Protein AF-A0A3B8LZN5-F1 (afdb_monomer_lite)

Structure (mmCIF, N/CA/C/O backbone):
data_AF-A0A3B8LZN5-F1
#
_entry.id   AF-A0A3B8LZN5-F1
#
loop_
_atom_site.group_PDB
_atom_site.id
_atom_site.type_symbol
_atom_site.label_atom_id
_atom_site.label_alt_id
_atom_site.label_comp_id
_atom_site.label_asym_id
_atom_site.label_entity_id
_atom_site.label_seq_id
_atom_site.pdbx_PDB_ins_code
_atom_site.Cartn_x
_atom_site.Cartn_y
_atom_site.Cartn_z
_atom_site.occupancy
_atom_site.B_iso_or_equiv
_atom_site.auth_seq_id
_atom_site.auth_comp_id
_atom_site.auth_asym_id
_atom_site.auth_atom_id
_atom_site.pdbx_PDB_model_num
ATOM 1 N N . HIS A 1 1 ? 1.480 5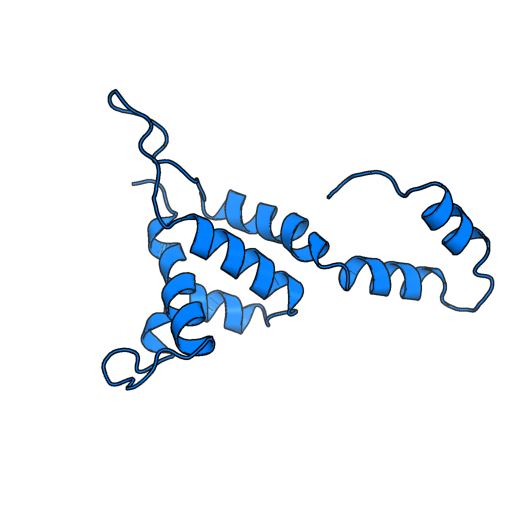.750 12.259 1.00 61.62 1 HIS A N 1
ATOM 2 C CA . HIS A 1 1 ? 0.579 4.651 12.685 1.00 61.62 1 HIS A CA 1
ATOM 3 C C . HIS A 1 1 ? 1.083 3.951 13.925 1.00 61.62 1 HIS A C 1
ATOM 5 O O . HIS A 1 1 ? 2.290 3.840 14.078 1.00 61.62 1 HIS A O 1
ATOM 11 N N . GLY A 1 2 ? 0.179 3.468 14.781 1.00 71.75 2 GLY A N 1
ATOM 12 C CA . GLY A 1 2 ? 0.532 2.938 16.107 1.00 71.75 2 GLY A CA 1
ATOM 13 C C . GLY A 1 2 ? 0.527 3.998 17.212 1.00 71.75 2 GLY A C 1
ATOM 14 O O . GLY A 1 2 ? 1.109 3.780 18.265 1.00 71.75 2 GLY A O 1
ATOM 15 N N . LEU A 1 3 ? -0.109 5.145 16.955 1.00 80.38 3 LEU A N 1
ATOM 16 C CA . LEU A 1 3 ? -0.409 6.129 17.989 1.00 80.38 3 LEU A CA 1
ATOM 17 C C . LEU A 1 3 ? -1.706 5.724 18.702 1.00 80.38 3 LEU A C 1
ATOM 19 O O . LEU A 1 3 ? -2.600 5.188 18.038 1.00 80.38 3 LEU A O 1
ATOM 23 N N . PRO A 1 4 ? -1.828 5.988 20.013 1.00 87.75 4 PRO A N 1
ATOM 24 C CA . PRO A 1 4 ? -3.085 5.796 20.724 1.00 87.75 4 PRO A CA 1
ATOM 25 C C . PRO A 1 4 ? -4.195 6.683 20.126 1.00 87.75 4 PRO A C 1
ATOM 27 O O . PRO A 1 4 ? -3.892 7.719 19.521 1.00 87.75 4 PRO A O 1
ATOM 30 N N . PRO A 1 5 ? -5.476 6.297 20.279 1.00 90.88 5 PRO A N 1
ATOM 31 C CA . PRO A 1 5 ? -6.593 7.129 19.845 1.00 90.88 5 PRO A CA 1
ATOM 32 C C . PRO A 1 5 ? -6.572 8.475 20.574 1.00 90.88 5 PRO A C 1
ATOM 34 O O . PRO A 1 5 ? -6.161 8.566 21.732 1.00 90.88 5 PRO A O 1
ATOM 37 N N . THR A 1 6 ? -7.042 9.531 19.910 1.00 93.25 6 THR A N 1
ATOM 38 C CA . THR A 1 6 ? -7.242 10.814 20.594 1.00 93.25 6 THR A CA 1
ATOM 39 C C . THR A 1 6 ? -8.408 10.708 21.585 1.00 93.25 6 THR A C 1
ATOM 41 O O . THR A 1 6 ? -9.307 9.886 21.380 1.00 93.25 6 THR A O 1
ATOM 44 N N . PRO A 1 7 ? -8.473 11.566 22.622 1.00 96.00 7 PRO A N 1
ATOM 45 C CA . PRO A 1 7 ? -9.613 11.582 23.541 1.00 96.00 7 PRO A CA 1
ATOM 46 C C . PRO A 1 7 ? -10.963 11.726 22.822 1.00 96.00 7 PRO A C 1
ATOM 48 O O . PRO A 1 7 ? -11.927 11.058 23.176 1.00 96.00 7 PRO A O 1
ATOM 51 N N . SER A 1 8 ? -11.015 12.528 21.753 1.00 94.81 8 SER A N 1
ATOM 52 C CA . SER A 1 8 ? -12.224 12.693 20.937 1.00 94.81 8 SER A CA 1
ATOM 53 C C . SER A 1 8 ? -12.616 11.415 20.187 1.00 94.81 8 SER A C 1
ATOM 55 O O . SER A 1 8 ? -13.796 11.079 20.144 1.00 94.81 8 SER A O 1
ATOM 57 N N . GLN A 1 9 ? -11.651 10.677 19.629 1.00 93.00 9 GLN A N 1
ATOM 58 C CA . GLN A 1 9 ? -11.920 9.398 18.960 1.00 93.00 9 GLN A CA 1
ATOM 59 C C . GLN A 1 9 ? -12.388 8.326 19.947 1.00 93.00 9 GLN A C 1
ATOM 61 O O . GLN A 1 9 ? -13.272 7.538 19.616 1.00 93.00 9 GLN A O 1
ATOM 66 N N . LEU A 1 10 ? -11.811 8.310 21.153 1.00 94.44 10 LEU A N 1
ATOM 67 C CA . LEU A 1 10 ? -12.236 7.415 22.224 1.00 94.44 10 LEU A CA 1
ATOM 68 C C . LEU A 1 10 ? -13.678 7.719 22.637 1.00 94.44 10 LEU A C 1
ATOM 70 O O . LEU A 1 10 ? -14.506 6.815 22.635 1.00 94.44 10 LEU A O 1
ATOM 74 N N . GLN A 1 11 ? -13.989 8.988 22.908 1.00 95.75 11 GLN A N 1
ATOM 75 C CA . GLN A 1 11 ? -15.334 9.415 23.289 1.00 95.75 11 GLN A CA 1
ATOM 76 C C . GLN A 1 11 ? -16.362 9.087 22.196 1.00 95.75 11 GLN A C 1
ATOM 78 O O . GLN A 1 11 ? -17.395 8.498 22.480 1.00 95.75 11 GLN A O 1
ATOM 83 N N . GLN A 1 12 ? -16.032 9.349 20.926 1.00 94.12 12 GLN A N 1
ATOM 84 C CA . GLN A 1 12 ? -16.896 9.007 19.792 1.00 94.12 12 GLN A CA 1
ATOM 85 C C . GLN A 1 12 ? -17.224 7.509 19.711 1.00 94.12 12 GLN A C 1
ATOM 87 O O . GLN A 1 12 ? -18.285 7.147 19.209 1.00 94.12 12 GLN A O 1
ATOM 92 N N . PHE A 1 13 ? -16.306 6.634 20.126 1.00 94.62 13 PHE A N 1
ATOM 93 C CA . PHE A 1 13 ? -16.569 5.199 20.178 1.00 94.62 13 PHE A CA 1
ATOM 94 C C . PHE A 1 13 ? -17.378 4.805 21.418 1.00 94.62 13 PHE A C 1
ATOM 96 O O . PHE A 1 13 ? -18.297 4.004 21.291 1.00 94.62 13 PHE A O 1
ATOM 103 N N . LEU A 1 14 ? -17.055 5.370 22.587 1.00 95.50 14 LEU A N 1
ATOM 104 C CA . LEU A 1 14 ? -17.763 5.093 23.842 1.00 95.50 14 LEU A CA 1
ATOM 105 C C . LEU A 1 14 ? -19.229 5.542 23.806 1.00 95.50 14 LEU A C 1
ATOM 107 O O . LEU A 1 14 ? -20.062 4.876 24.406 1.00 95.50 14 LEU A O 1
ATOM 111 N N . ASP A 1 15 ? -19.533 6.614 23.073 1.00 96.38 15 ASP A N 1
ATOM 112 C CA . ASP A 1 15 ? -20.892 7.149 22.922 1.00 96.38 15 ASP A CA 1
ATOM 113 C C . ASP A 1 15 ? -21.681 6.504 21.761 1.00 96.38 15 ASP A C 1
ATOM 115 O O . ASP A 1 15 ? -22.814 6.899 21.477 1.00 96.38 15 ASP A O 1
ATOM 119 N N . ASP A 1 16 ? -21.100 5.547 21.024 1.00 95.38 16 ASP A N 1
ATOM 120 C CA . ASP A 1 16 ? -21.780 4.893 19.900 1.00 95.38 16 ASP A CA 1
ATOM 121 C C . ASP A 1 16 ? -22.598 3.672 20.355 1.00 95.38 16 ASP A C 1
ATOM 123 O O . ASP A 1 16 ? -22.164 2.529 20.219 1.00 95.38 16 ASP A O 1
ATOM 127 N N . ASP A 1 17 ? -23.827 3.910 20.819 1.00 94.81 17 ASP A N 1
ATOM 128 C CA . ASP A 1 17 ? -24.760 2.862 21.276 1.00 94.81 17 ASP A CA 1
ATOM 129 C C . ASP A 1 17 ? -25.425 2.057 20.143 1.00 94.81 17 ASP A C 1
ATOM 131 O O . ASP A 1 17 ? -26.212 1.134 20.378 1.00 94.81 17 ASP A O 1
ATOM 135 N N . ARG A 1 18 ? -25.164 2.395 18.875 1.00 96.31 18 ARG A N 1
ATOM 136 C CA . ARG A 1 18 ? -25.832 1.721 17.753 1.00 96.31 18 ARG A CA 1
ATOM 137 C C . ARG A 1 18 ? -25.256 0.306 17.576 1.00 96.31 18 ARG A C 1
ATOM 139 O O . ARG A 1 18 ? -24.029 0.148 17.605 1.00 96.31 18 ARG A O 1
ATOM 146 N N . PRO A 1 19 ? -26.080 -0.705 17.233 1.00 96.12 19 PRO A N 1
ATOM 147 C CA . PRO A 1 19 ? -25.604 -2.063 16.960 1.00 96.12 19 PRO A CA 1
ATOM 148 C C . PRO A 1 19 ? -24.435 -2.076 15.969 1.00 96.12 19 PRO A C 1
ATOM 150 O O . PRO A 1 19 ? -24.486 -1.389 14.950 1.00 96.12 19 PRO A O 1
ATOM 153 N N . GLY A 1 20 ? -23.365 -2.822 16.258 1.00 95.44 20 GLY A N 1
ATOM 154 C CA . GLY A 1 20 ? -22.186 -2.900 15.383 1.00 95.44 20 GLY A CA 1
ATOM 155 C C . GLY A 1 20 ? -21.203 -1.723 15.482 1.00 95.44 20 GLY A C 1
ATOM 156 O O . GLY A 1 20 ? -20.454 -1.483 14.537 1.00 95.44 20 GLY A O 1
ATOM 157 N N . ALA A 1 21 ? -21.170 -0.992 16.602 1.00 95.44 21 ALA A N 1
ATOM 158 C CA . ALA A 1 21 ? -20.200 0.087 16.847 1.00 95.44 21 ALA A CA 1
ATOM 159 C C . ALA A 1 21 ? -18.743 -0.335 16.625 1.00 95.44 21 ALA A C 1
ATOM 161 O O . ALA A 1 21 ? -17.973 0.393 15.997 1.00 95.44 21 ALA A O 1
ATOM 162 N N . PHE A 1 22 ? -18.382 -1.544 17.062 1.00 95.19 22 PHE A N 1
ATOM 163 C CA . PHE A 1 22 ? -17.048 -2.096 16.838 1.00 95.19 22 PHE A CA 1
ATOM 164 C C . PHE A 1 22 ? -16.739 -2.306 15.351 1.00 95.19 22 PHE A C 1
ATOM 166 O O . PHE A 1 22 ? -15.684 -1.882 14.891 1.00 95.19 22 PHE A O 1
ATOM 173 N N . ALA A 1 23 ? -17.668 -2.884 14.582 1.00 96.69 23 ALA A N 1
ATOM 174 C CA . ALA A 1 23 ? -17.478 -3.097 13.147 1.00 96.69 23 ALA A CA 1
ATOM 175 C C . ALA A 1 23 ? -17.269 -1.764 12.411 1.00 96.69 23 ALA A C 1
ATOM 177 O O . ALA A 1 23 ? -16.276 -1.600 11.714 1.00 96.69 23 ALA A O 1
ATOM 178 N N . ARG A 1 24 ? -18.102 -0.751 12.689 1.00 95.38 24 ARG A N 1
ATOM 179 C CA . ARG A 1 24 ? -17.916 0.593 12.115 1.00 95.38 24 ARG A CA 1
ATOM 180 C C . ARG A 1 24 ? -16.600 1.248 12.527 1.00 95.38 24 ARG A C 1
ATOM 182 O O . ARG A 1 24 ? -16.029 2.015 11.755 1.00 95.38 24 ARG A O 1
ATOM 189 N N . LEU A 1 25 ? -16.126 1.013 13.753 1.00 94.44 25 LEU A N 1
ATOM 190 C CA . LEU A 1 25 ? -14.806 1.482 14.168 1.00 94.44 25 LEU A CA 1
ATOM 191 C C . LEU A 1 25 ? -13.717 0.824 13.317 1.00 94.44 25 LEU A C 1
ATOM 193 O O . LEU A 1 25 ? -12.854 1.540 12.815 1.00 94.44 25 LEU A O 1
ATOM 197 N N . VAL A 1 26 ? -13.777 -0.497 13.135 1.00 93.94 26 VAL A N 1
ATOM 198 C CA . VAL A 1 26 ? -12.850 -1.238 12.273 1.00 93.94 26 VAL A CA 1
ATOM 199 C C . VAL A 1 26 ? -12.895 -0.691 10.847 1.00 93.94 26 VAL A C 1
ATOM 201 O O . VAL A 1 26 ? -11.845 -0.319 10.334 1.00 93.94 26 VAL A O 1
ATOM 204 N N . ASP A 1 27 ? -14.078 -0.515 10.260 1.00 94.69 27 ASP A N 1
ATOM 205 C CA . ASP A 1 27 ? -14.236 0.027 8.904 1.00 94.69 27 ASP A CA 1
ATOM 206 C C . ASP A 1 27 ? -13.586 1.409 8.761 1.00 94.69 27 ASP A C 1
ATOM 208 O O . ASP A 1 27 ? -12.845 1.662 7.814 1.00 94.69 27 ASP A O 1
ATOM 212 N N . ARG A 1 28 ? -13.784 2.305 9.739 1.00 92.94 28 ARG A N 1
ATOM 213 C CA . ARG A 1 28 ? -13.133 3.630 9.746 1.00 92.94 28 ARG A CA 1
ATOM 214 C C . ARG A 1 28 ? -11.612 3.542 9.852 1.00 92.94 28 ARG A C 1
ATOM 216 O O . ARG A 1 28 ? -10.916 4.376 9.277 1.00 92.94 28 ARG A O 1
ATOM 223 N N . LEU A 1 29 ? -11.094 2.586 10.623 1.00 92.19 29 LEU A N 1
ATOM 224 C CA . LEU A 1 29 ? -9.654 2.392 10.786 1.00 92.19 29 LEU A CA 1
ATOM 225 C C . LEU A 1 29 ? -9.025 1.794 9.524 1.00 92.19 29 LEU A C 1
ATOM 227 O O . LEU A 1 29 ? -7.945 2.240 9.140 1.00 92.19 29 LEU A O 1
ATOM 231 N N . LEU A 1 30 ? -9.700 0.841 8.877 1.00 92.44 30 LEU A N 1
ATOM 232 C CA . LEU A 1 30 ? -9.270 0.238 7.614 1.00 92.44 30 LEU A CA 1
ATOM 233 C C . LEU A 1 30 ? -9.341 1.239 6.453 1.00 92.44 30 LEU A C 1
ATOM 235 O O . LEU A 1 30 ? -8.417 1.304 5.655 1.00 92.44 30 LEU A O 1
ATOM 239 N N . ALA A 1 31 ? -10.369 2.092 6.413 1.00 93.31 31 ALA A N 1
ATOM 240 C CA . ALA A 1 31 ? -10.509 3.149 5.407 1.00 93.31 31 ALA A CA 1
ATOM 241 C C . ALA A 1 31 ? -9.540 4.333 5.603 1.00 93.31 31 ALA A C 1
ATOM 243 O O . ALA A 1 31 ? -9.490 5.253 4.784 1.00 93.31 31 ALA A O 1
ATOM 244 N N . SER A 1 32 ? -8.792 4.369 6.709 1.00 93.62 32 SER A N 1
ATOM 245 C CA . SER A 1 32 ? -7.824 5.432 6.959 1.00 93.62 32 SER A CA 1
ATOM 246 C C . SER A 1 32 ? -6.649 5.304 5.983 1.00 93.62 32 SER A C 1
ATOM 248 O O . SER A 1 32 ? -6.038 4.242 5.945 1.00 93.62 32 SER A O 1
ATOM 250 N N . PRO A 1 33 ? -6.207 6.375 5.290 1.00 92.50 33 PRO A N 1
ATOM 251 C CA . PRO A 1 33 ? -5.091 6.299 4.330 1.00 92.50 33 PRO A CA 1
ATOM 252 C C . PRO A 1 33 ? -3.777 5.865 4.976 1.00 92.50 33 PRO A C 1
ATOM 254 O O . PRO A 1 33 ? -2.806 5.494 4.321 1.00 92.50 33 PRO A O 1
ATOM 257 N N . ARG A 1 34 ? -3.720 5.959 6.295 1.00 92.75 34 ARG A N 1
ATOM 258 C CA . ARG A 1 34 ? -2.525 5.650 7.031 1.00 92.75 34 ARG A CA 1
ATOM 259 C C . ARG A 1 34 ? -2.514 4.151 7.482 1.00 92.75 34 ARG A C 1
ATOM 261 O O . ARG A 1 34 ? -1.481 3.617 7.885 1.00 92.75 34 ARG A O 1
ATOM 268 N N . TYR A 1 35 ? -3.592 3.389 7.208 1.00 93.50 35 TYR A N 1
ATOM 269 C CA . TYR A 1 35 ? -3.584 1.911 7.143 1.00 93.50 35 TYR A CA 1
ATOM 270 C C . TYR A 1 35 ? -2.487 1.395 6.198 1.00 93.50 35 TYR A C 1
ATOM 272 O O . TYR A 1 35 ? -1.641 0.609 6.630 1.00 93.50 35 TYR A O 1
ATOM 280 N N . GLY A 1 36 ? -2.436 1.900 4.961 1.00 95.38 36 GLY A N 1
ATOM 281 C CA . GLY A 1 36 ? -1.429 1.518 3.970 1.00 95.38 36 GLY A CA 1
ATOM 282 C C . GLY A 1 36 ? -0.006 1.889 4.382 1.00 95.38 36 GLY A C 1
ATOM 283 O O . GLY A 1 36 ? 0.916 1.125 4.126 1.00 95.38 36 GLY A O 1
ATOM 284 N N . GLU A 1 37 ? 0.191 2.991 5.114 1.00 94.50 37 GLU A N 1
ATOM 285 C CA . GLU A 1 37 ? 1.501 3.317 5.706 1.00 94.50 37 GLU A CA 1
ATOM 286 C C . GLU A 1 37 ? 1.943 2.254 6.724 1.00 94.50 37 GLU A C 1
ATOM 288 O O . GLU A 1 37 ? 3.120 1.900 6.798 1.00 94.50 37 GLU A O 1
ATOM 293 N N . ARG A 1 38 ? 1.007 1.740 7.537 1.00 93.44 38 ARG A N 1
ATOM 294 C CA . ARG A 1 38 ? 1.308 0.729 8.558 1.00 93.44 38 ARG A CA 1
ATOM 295 C C . ARG A 1 38 ? 1.579 -0.633 7.945 1.00 93.44 38 ARG A C 1
ATOM 297 O O . ARG A 1 38 ? 2.581 -1.249 8.291 1.00 93.44 38 ARG A O 1
ATOM 304 N N . TRP A 1 39 ? 0.672 -1.112 7.102 1.00 94.19 39 TRP A N 1
ATOM 305 C CA . TRP A 1 39 ? 0.768 -2.448 6.522 1.00 94.19 3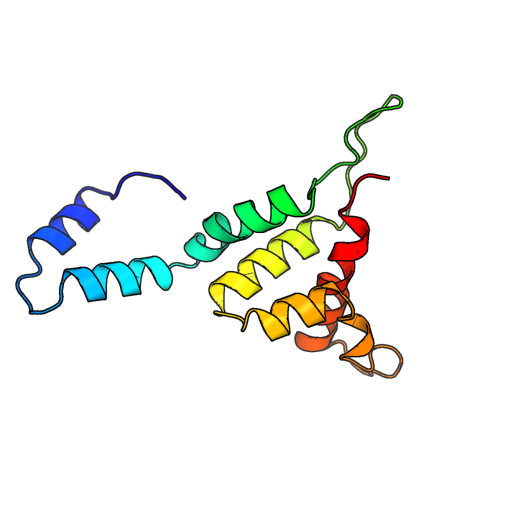9 TRP A CA 1
ATOM 306 C C . TRP A 1 39 ? 1.800 -2.519 5.405 1.00 94.19 39 TRP A C 1
ATOM 308 O O . TRP A 1 39 ? 2.574 -3.473 5.359 1.00 94.19 39 TRP A O 1
ATOM 318 N N . GLY A 1 40 ? 1.915 -1.461 4.601 1.00 95.81 40 GLY A N 1
ATOM 319 C CA . GLY A 1 40 ? 2.958 -1.333 3.592 1.00 95.81 40 GLY A CA 1
ATOM 320 C C . GLY A 1 40 ? 4.360 -1.415 4.189 1.00 95.81 40 GLY A C 1
ATOM 321 O O . GLY A 1 40 ? 5.224 -2.042 3.589 1.00 95.81 40 GLY A O 1
ATOM 322 N N . ARG A 1 41 ? 4.590 -0.897 5.407 1.00 94.88 41 ARG A N 1
ATOM 323 C CA . ARG A 1 41 ? 5.878 -1.064 6.101 1.00 94.88 41 ARG A CA 1
ATOM 324 C C . ARG A 1 41 ? 6.266 -2.533 6.277 1.00 94.88 41 ARG A C 1
ATOM 326 O O . ARG A 1 41 ? 7.415 -2.865 6.038 1.00 94.88 41 ARG A O 1
ATOM 333 N N . HIS A 1 42 ? 5.335 -3.405 6.663 1.00 95.62 42 HIS A N 1
ATOM 334 C CA . HIS A 1 42 ? 5.643 -4.827 6.847 1.00 95.62 42 HIS A CA 1
ATOM 335 C C . HIS A 1 42 ? 6.087 -5.488 5.539 1.00 95.62 42 HIS A C 1
ATOM 337 O O . HIS A 1 42 ? 7.022 -6.284 5.541 1.00 95.62 42 HIS A O 1
ATOM 343 N N . TRP A 1 43 ? 5.455 -5.121 4.422 1.00 96.50 43 TRP A N 1
ATOM 344 C CA . TRP A 1 43 ? 5.889 -5.561 3.098 1.00 96.50 43 TRP A CA 1
ATOM 345 C C . TRP A 1 43 ? 7.267 -5.000 2.736 1.00 96.50 43 TRP A C 1
ATOM 347 O O . TRP A 1 43 ? 8.152 -5.745 2.335 1.00 96.50 43 TRP A O 1
ATOM 357 N N . LEU A 1 44 ? 7.464 -3.692 2.909 1.00 96.06 44 LEU A N 1
ATOM 358 C CA . LEU A 1 44 ? 8.719 -3.007 2.595 1.00 96.06 44 LEU A CA 1
ATOM 359 C C . LEU A 1 44 ? 9.899 -3.569 3.402 1.00 96.06 44 LEU A C 1
ATOM 361 O O . LEU A 1 44 ? 10.966 -3.785 2.833 1.00 96.06 44 LEU A O 1
ATOM 365 N N . ASP A 1 45 ? 9.682 -3.883 4.680 1.00 94.06 45 ASP A N 1
ATOM 366 C CA . ASP A 1 45 ? 10.664 -4.550 5.536 1.00 94.06 45 ASP A CA 1
ATOM 367 C C . ASP A 1 45 ? 10.992 -5.960 4.997 1.00 94.06 45 ASP A C 1
ATOM 369 O O . ASP A 1 45 ? 12.159 -6.344 4.936 1.00 94.06 45 ASP A O 1
ATOM 373 N N . ALA A 1 46 ? 9.984 -6.724 4.554 1.00 93.88 46 ALA A N 1
ATOM 374 C CA . ALA A 1 46 ? 10.170 -8.082 4.035 1.00 93.88 46 ALA A CA 1
ATOM 375 C C . ALA A 1 46 ? 10.949 -8.130 2.710 1.00 93.88 46 ALA A C 1
ATOM 377 O O . ALA A 1 46 ? 11.718 -9.062 2.486 1.00 93.88 46 ALA A O 1
ATOM 378 N N . VAL A 1 47 ? 10.765 -7.133 1.841 1.00 93.50 47 VAL A N 1
ATOM 379 C CA . VAL A 1 47 ? 11.437 -7.067 0.530 1.00 93.50 47 VAL A CA 1
ATOM 380 C C . VAL A 1 47 ? 12.786 -6.344 0.572 1.00 93.50 47 VAL A C 1
ATOM 382 O O . VAL A 1 47 ? 13.420 -6.192 -0.467 1.00 93.50 47 VAL A O 1
ATOM 385 N N . GLY A 1 48 ? 13.228 -5.891 1.751 1.00 91.94 48 GLY A N 1
ATOM 386 C CA . GLY A 1 48 ? 14.520 -5.222 1.921 1.00 91.94 48 GLY A CA 1
ATOM 387 C C . GLY A 1 48 ? 14.552 -3.774 1.427 1.00 91.94 48 GLY A C 1
ATOM 388 O O . GLY A 1 48 ? 15.614 -3.273 1.063 1.00 91.94 48 GLY A O 1
ATOM 389 N N . TYR A 1 49 ? 13.407 -3.086 1.408 1.00 93.06 49 TYR A N 1
ATOM 390 C CA . TYR A 1 49 ? 13.341 -1.691 0.984 1.00 93.06 49 TYR A CA 1
ATOM 391 C C . TYR A 1 49 ? 14.268 -0.791 1.812 1.00 93.06 49 TYR A C 1
ATOM 393 O O . TYR A 1 49 ? 14.216 -0.779 3.043 1.00 93.06 49 TYR A O 1
ATOM 401 N N . ALA A 1 50 ? 15.028 0.057 1.123 1.00 91.19 50 ALA A N 1
ATOM 402 C CA . ALA A 1 50 ? 15.776 1.151 1.724 1.00 91.19 50 ALA A CA 1
ATOM 403 C C . ALA A 1 50 ? 15.768 2.374 0.798 1.00 91.19 50 ALA A C 1
ATOM 405 O O . ALA A 1 50 ? 15.780 2.242 -0.427 1.00 91.19 50 ALA A O 1
ATOM 406 N N . ASP A 1 51 ? 15.789 3.574 1.383 1.00 89.50 51 ASP A N 1
ATOM 407 C CA . ASP A 1 51 ? 15.970 4.825 0.631 1.00 89.50 51 ASP A CA 1
ATOM 408 C C . ASP A 1 51 ? 17.437 5.038 0.200 1.00 89.50 51 ASP A C 1
ATOM 410 O O . ASP A 1 51 ? 17.715 5.882 -0.652 1.00 89.50 51 ASP A O 1
ATOM 414 N N . SER A 1 52 ? 18.378 4.255 0.737 1.00 86.12 52 SER A N 1
ATOM 415 C CA . SER A 1 52 ? 19.811 4.319 0.435 1.00 86.12 52 SER A CA 1
ATOM 416 C C . SER A 1 52 ? 20.410 2.939 0.131 1.00 86.12 52 SER A C 1
ATOM 418 O O . SER A 1 52 ? 19.738 1.909 0.213 1.00 86.12 52 SER A O 1
ATOM 420 N N . PHE A 1 53 ? 21.668 2.903 -0.310 1.00 80.44 53 PHE A N 1
ATOM 421 C CA . PHE A 1 53 ? 22.388 1.655 -0.595 1.00 80.44 53 PHE A CA 1
ATOM 422 C C . PHE A 1 53 ? 22.964 0.976 0.659 1.00 80.44 53 PHE A C 1
ATOM 424 O O . PHE A 1 53 ? 23.491 -0.129 0.550 1.00 80.44 53 PHE A O 1
ATOM 431 N N . GLY A 1 54 ? 22.846 1.584 1.845 1.00 71.69 54 GLY A N 1
ATOM 432 C CA . GLY A 1 54 ? 23.296 0.977 3.098 1.00 71.69 54 GLY A CA 1
ATOM 433 C C . GLY A 1 54 ? 24.819 0.935 3.207 1.00 71.69 54 GLY A C 1
ATOM 434 O O . GLY A 1 54 ? 25.380 -0.113 3.521 1.00 71.69 54 GLY A O 1
ATOM 435 N N . GLY A 1 55 ? 25.462 2.071 2.902 1.00 61.56 55 GLY A N 1
ATOM 436 C CA . GLY A 1 55 ? 26.910 2.324 2.831 1.00 61.56 55 GLY A CA 1
ATOM 437 C C . GLY A 1 55 ? 27.847 1.217 3.338 1.00 61.56 55 GLY A C 1
ATOM 438 O O . GLY A 1 55 ? 28.239 1.217 4.501 1.00 61.56 55 GLY A O 1
ATOM 439 N N . LYS A 1 56 ? 28.279 0.318 2.442 1.00 57.06 56 LYS A N 1
ATOM 440 C CA . LYS A 1 56 ? 29.347 -0.665 2.718 1.00 57.06 56 LYS A CA 1
ATOM 441 C C . LYS A 1 56 ? 30.746 -0.207 2.271 1.00 57.06 56 LYS A C 1
ATOM 443 O O . LYS A 1 56 ? 31.726 -0.820 2.677 1.00 57.06 56 LYS A O 1
ATOM 448 N N . LEU A 1 57 ? 30.856 0.843 1.446 1.00 55.28 57 LEU A N 1
ATOM 449 C CA . LEU A 1 57 ? 32.102 1.232 0.756 1.00 55.28 57 LEU A CA 1
ATOM 450 C C . LEU A 1 57 ? 32.292 2.765 0.663 1.00 55.28 57 LEU A C 1
ATOM 452 O O . LEU A 1 57 ? 32.528 3.301 -0.405 1.00 55.28 57 LEU A O 1
ATOM 456 N N . GLU A 1 58 ? 32.224 3.467 1.797 1.00 58.69 58 GLU A N 1
ATOM 457 C CA . GLU A 1 58 ? 32.650 4.879 1.987 1.00 58.69 58 GLU A CA 1
ATOM 458 C C . GLU A 1 58 ? 31.610 6.009 1.805 1.00 58.69 58 GLU A C 1
ATOM 460 O O . GLU A 1 58 ? 31.823 7.090 2.352 1.00 58.69 58 GLU A O 1
ATOM 465 N N . ALA A 1 59 ? 30.435 5.784 1.200 1.00 64.94 59 ALA A N 1
ATOM 466 C CA . ALA A 1 59 ? 29.318 6.742 1.278 1.00 64.94 59 ALA A CA 1
ATOM 467 C C . ALA A 1 59 ? 27.940 6.063 1.203 1.00 64.94 59 ALA A C 1
ATOM 469 O O . ALA A 1 59 ? 27.713 5.176 0.378 1.00 64.94 59 ALA A O 1
ATOM 470 N N . ASP A 1 60 ? 26.999 6.497 2.052 1.00 73.56 60 ASP A N 1
ATOM 471 C CA . ASP A 1 60 ? 25.603 6.057 1.972 1.00 73.56 60 ASP A CA 1
ATOM 472 C C . ASP A 1 60 ? 24.873 6.827 0.865 1.00 73.56 60 ASP A C 1
ATOM 474 O O . ASP A 1 60 ? 24.267 7.878 1.080 1.00 73.56 60 ASP A O 1
ATOM 478 N N . HIS A 1 61 ? 25.004 6.339 -0.367 1.00 80.12 61 HIS A N 1
ATOM 479 C CA . HIS A 1 61 ? 24.334 6.939 -1.511 1.00 80.12 61 HIS A CA 1
ATOM 480 C C . HIS A 1 61 ? 22.821 6.702 -1.438 1.00 80.12 61 HIS A C 1
ATOM 482 O O . HIS A 1 61 ? 22.356 5.592 -1.177 1.00 80.12 61 HIS A O 1
ATOM 488 N N . MET A 1 62 ? 22.043 7.747 -1.718 1.00 84.94 62 MET A N 1
ATOM 489 C CA . MET A 1 62 ? 20.589 7.644 -1.838 1.00 84.94 62 MET A CA 1
ATOM 490 C C . MET A 1 62 ? 20.208 6.886 -3.112 1.00 84.94 62 MET A C 1
ATOM 492 O O . MET A 1 62 ? 20.818 7.078 -4.165 1.00 84.94 62 MET A O 1
ATOM 496 N N . ARG A 1 63 ? 19.151 6.077 -3.039 1.00 87.25 63 ARG A N 1
ATOM 497 C CA . ARG A 1 63 ? 18.473 5.488 -4.196 1.00 87.25 63 ARG A CA 1
ATOM 498 C C . ARG A 1 63 ? 17.448 6.513 -4.700 1.00 87.25 63 ARG A C 1
ATOM 500 O O . ARG A 1 63 ? 16.353 6.596 -4.142 1.00 87.25 63 ARG A O 1
ATOM 507 N N . PRO A 1 64 ? 17.745 7.300 -5.754 1.00 88.00 64 PRO A N 1
ATOM 508 C CA . PRO A 1 64 ? 17.005 8.532 -6.070 1.00 88.00 64 PRO A CA 1
ATOM 509 C C . PRO A 1 64 ? 15.508 8.327 -6.342 1.00 88.00 64 PRO A C 1
ATOM 511 O O . PRO A 1 64 ? 14.714 9.260 -6.220 1.00 88.00 64 PRO A O 1
ATOM 514 N N . TYR A 1 65 ? 15.109 7.109 -6.712 1.00 91.81 65 TYR A N 1
ATOM 515 C CA . TYR A 1 65 ? 13.749 6.788 -7.134 1.00 91.81 65 TYR A CA 1
ATOM 516 C C . TYR A 1 65 ? 13.079 5.683 -6.306 1.00 91.81 65 TYR A C 1
ATOM 518 O O . TYR A 1 65 ? 11.950 5.315 -6.626 1.00 91.81 65 TYR A O 1
ATOM 526 N N . ALA A 1 66 ? 13.723 5.181 -5.242 1.00 92.94 66 ALA A N 1
ATOM 527 C CA . ALA A 1 66 ? 13.176 4.100 -4.412 1.00 92.94 66 ALA A CA 1
ATOM 528 C C . ALA A 1 66 ? 11.823 4.476 -3.787 1.00 92.94 66 ALA A C 1
ATOM 530 O O . ALA A 1 66 ? 10.888 3.680 -3.812 1.00 92.94 66 ALA A O 1
ATOM 531 N N . TRP A 1 67 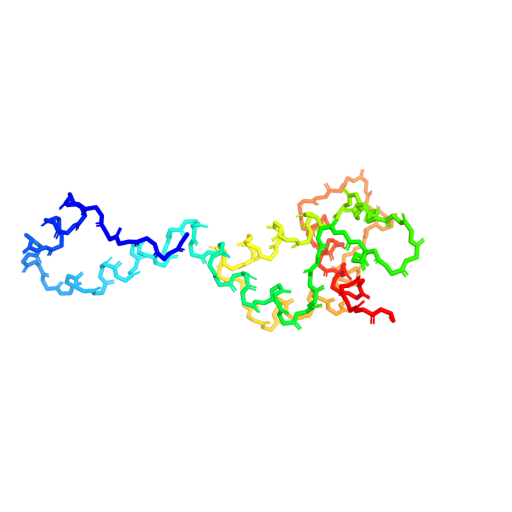? 11.670 5.729 -3.351 1.00 94.88 67 TRP A N 1
ATOM 532 C CA . TRP A 1 67 ? 10.431 6.248 -2.760 1.00 94.88 67 TRP A CA 1
ATOM 533 C C . TRP A 1 67 ? 9.179 6.023 -3.619 1.00 94.88 67 TRP A C 1
ATOM 535 O O . TRP A 1 67 ? 8.086 5.890 -3.074 1.00 94.88 67 TRP A O 1
ATOM 545 N N . ARG A 1 68 ? 9.311 5.921 -4.950 1.00 96.69 68 ARG A N 1
ATOM 546 C CA . ARG A 1 68 ? 8.174 5.623 -5.834 1.00 96.69 68 ARG A CA 1
ATOM 547 C C . ARG A 1 68 ? 7.590 4.247 -5.544 1.00 96.69 68 ARG A C 1
ATOM 549 O O . ARG A 1 68 ? 6.369 4.118 -5.504 1.00 96.69 68 ARG A O 1
ATOM 556 N N . TYR A 1 69 ? 8.453 3.261 -5.301 1.00 97.44 69 TYR A N 1
ATOM 557 C CA . TYR A 1 69 ? 8.063 1.904 -4.933 1.00 97.44 69 TYR A CA 1
ATOM 558 C C . TYR A 1 69 ? 7.389 1.873 -3.556 1.00 97.44 69 TYR A C 1
ATOM 560 O O . TYR A 1 69 ? 6.309 1.304 -3.418 1.00 97.44 69 TYR A O 1
ATOM 568 N N . ARG A 1 70 ? 7.947 2.575 -2.558 1.00 97.06 70 ARG A N 1
ATOM 569 C CA . ARG A 1 70 ? 7.298 2.753 -1.244 1.00 97.06 70 ARG A CA 1
ATOM 570 C C . ARG A 1 70 ? 5.892 3.323 -1.388 1.00 97.06 70 ARG A C 1
ATOM 572 O O . ARG A 1 70 ? 4.939 2.771 -0.845 1.00 97.06 70 ARG A O 1
ATOM 579 N N . ASP A 1 71 ? 5.761 4.422 -2.121 1.00 97.50 71 ASP A N 1
ATOM 580 C CA . ASP A 1 71 ? 4.483 5.108 -2.270 1.00 97.50 71 ASP A CA 1
ATOM 581 C C . ASP A 1 71 ? 3.484 4.259 -3.076 1.00 97.50 71 ASP A C 1
ATOM 583 O O . ASP A 1 71 ? 2.286 4.299 -2.804 1.00 97.50 71 ASP A O 1
ATOM 587 N N . TYR A 1 72 ? 3.964 3.468 -4.041 1.00 98.06 72 TYR A N 1
ATOM 588 C CA . TYR A 1 72 ? 3.164 2.466 -4.744 1.00 98.06 72 TYR A CA 1
ATOM 589 C C . TYR A 1 72 ? 2.622 1.397 -3.791 1.00 98.06 72 TYR A C 1
ATOM 591 O O . TYR A 1 72 ? 1.413 1.178 -3.771 1.00 98.06 72 TYR A O 1
ATOM 599 N N . VAL A 1 73 ? 3.473 0.796 -2.952 1.00 98.00 73 VAL A N 1
ATOM 600 C CA . VAL A 1 73 ? 3.046 -0.204 -1.961 1.00 98.00 73 VAL A CA 1
ATOM 601 C C . VAL A 1 73 ? 1.982 0.393 -1.038 1.00 98.00 73 VAL A C 1
ATOM 603 O O . VAL A 1 73 ? 0.916 -0.192 -0.874 1.00 98.00 73 VAL A O 1
ATOM 606 N N . ILE A 1 74 ? 2.206 1.596 -0.500 1.00 97.56 74 ILE A N 1
ATOM 607 C CA . ILE A 1 74 ? 1.226 2.278 0.363 1.00 97.56 74 ILE A CA 1
ATOM 608 C C . ILE A 1 74 ? -0.113 2.478 -0.362 1.00 97.56 74 ILE A C 1
ATOM 610 O O . ILE A 1 74 ? -1.168 2.223 0.224 1.00 97.56 74 ILE A O 1
ATOM 614 N N . ARG A 1 75 ? -0.093 2.912 -1.631 1.00 97.44 75 ARG A N 1
ATOM 615 C CA . ARG A 1 75 ? -1.314 3.066 -2.437 1.00 97.44 75 ARG A CA 1
ATOM 616 C C . ARG A 1 75 ? -2.019 1.734 -2.674 1.00 97.44 75 ARG A C 1
ATOM 618 O O . ARG A 1 75 ? -3.229 1.696 -2.494 1.00 97.44 75 ARG A O 1
ATOM 625 N N . ALA A 1 76 ? -1.291 0.672 -3.016 1.00 97.56 76 ALA A N 1
ATOM 626 C CA . ALA A 1 76 ? -1.859 -0.652 -3.266 1.00 97.56 76 ALA A CA 1
ATOM 627 C C . ALA A 1 76 ? -2.574 -1.222 -2.029 1.00 97.56 76 ALA A C 1
ATOM 629 O O . ALA A 1 76 ? -3.673 -1.754 -2.148 1.00 97.56 76 ALA A O 1
ATOM 630 N N . PHE A 1 77 ? -2.005 -1.043 -0.831 1.00 96.50 77 PHE A N 1
ATOM 631 C CA . PHE A 1 77 ? -2.675 -1.433 0.415 1.00 96.50 77 PHE A CA 1
ATOM 632 C C . PHE A 1 77 ? -3.917 -0.579 0.708 1.00 96.50 77 PHE A C 1
ATOM 634 O O . PHE A 1 77 ? -4.926 -1.103 1.162 1.00 96.50 77 PHE A O 1
ATOM 641 N N . ASN A 1 78 ? -3.867 0.733 0.458 1.00 96.81 78 ASN A N 1
ATOM 642 C CA . ASN A 1 78 ? -5.011 1.620 0.699 1.00 96.81 78 ASN A CA 1
ATOM 643 C C . ASN A 1 78 ? -6.160 1.433 -0.298 1.00 96.81 78 ASN A C 1
ATOM 645 O O . ASN A 1 78 ? -7.299 1.750 0.034 1.00 96.81 78 ASN A O 1
ATOM 649 N N . SER A 1 79 ? -5.872 0.974 -1.516 1.00 95.88 79 SER A N 1
ATOM 650 C CA . SER A 1 79 ? -6.888 0.675 -2.527 1.00 95.88 79 SER A CA 1
ATOM 651 C C . SER A 1 79 ? -7.431 -0.750 -2.438 1.00 95.88 79 SER A C 1
ATOM 653 O O . SER A 1 79 ? -8.185 -1.144 -3.324 1.00 95.88 79 SER A O 1
ATOM 655 N N . ASP A 1 80 ? -7.059 -1.497 -1.390 1.00 95.12 80 ASP A N 1
ATOM 656 C CA . ASP A 1 80 ? -7.420 -2.905 -1.198 1.00 95.12 80 ASP A CA 1
ATOM 657 C C . ASP A 1 80 ? -7.109 -3.745 -2.445 1.00 95.12 80 ASP A C 1
ATOM 659 O O . ASP A 1 80 ? -7.934 -4.503 -2.960 1.00 95.12 80 ASP A O 1
ATOM 663 N N . ARG A 1 81 ? -5.907 -3.544 -3.005 1.00 96.62 81 ARG A N 1
ATOM 664 C CA . ARG A 1 81 ? -5.497 -4.254 -4.212 1.00 96.62 81 ARG A CA 1
ATOM 665 C C . ARG A 1 81 ? -5.504 -5.764 -3.939 1.00 96.62 81 ARG A C 1
ATOM 667 O O . ARG A 1 81 ? -4.833 -6.192 -2.996 1.00 96.62 81 ARG A O 1
ATOM 674 N N . PRO A 1 82 ? -6.188 -6.576 -4.773 1.00 97.81 82 PRO A N 1
ATOM 675 C CA . PRO A 1 82 ? -6.176 -8.024 -4.623 1.00 97.81 82 PRO A CA 1
ATOM 676 C C . PRO A 1 82 ? -4.745 -8.549 -4.539 1.00 97.81 82 PRO A C 1
ATOM 678 O O . PRO A 1 82 ? -3.878 -8.137 -5.312 1.00 97.81 82 PRO A O 1
ATOM 681 N N . TYR A 1 83 ? -4.483 -9.419 -3.564 1.00 96.62 83 TYR A N 1
ATOM 682 C CA . TYR A 1 83 ? -3.122 -9.859 -3.257 1.00 96.62 83 TYR A CA 1
ATOM 683 C C . TYR A 1 83 ? -2.449 -10.568 -4.440 1.00 96.62 83 TYR A C 1
ATOM 685 O O . TYR A 1 83 ? -1.267 -10.361 -4.697 1.00 96.62 83 TYR A O 1
ATOM 693 N N . ASP A 1 84 ? -3.209 -11.362 -5.189 1.00 97.88 84 ASP A N 1
ATOM 694 C CA . ASP A 1 84 ? -2.774 -12.002 -6.429 1.00 97.88 84 ASP A CA 1
ATOM 695 C C . ASP A 1 84 ? -2.361 -10.971 -7.485 1.00 97.88 84 ASP A C 1
ATOM 697 O O . ASP A 1 84 ? -1.268 -11.070 -8.042 1.00 97.88 84 ASP A O 1
ATOM 701 N N . ARG A 1 85 ? -3.178 -9.932 -7.706 1.00 97.88 85 ARG A N 1
ATOM 702 C CA . ARG A 1 85 ? -2.836 -8.839 -8.622 1.00 97.88 85 ARG A CA 1
ATOM 703 C C . ARG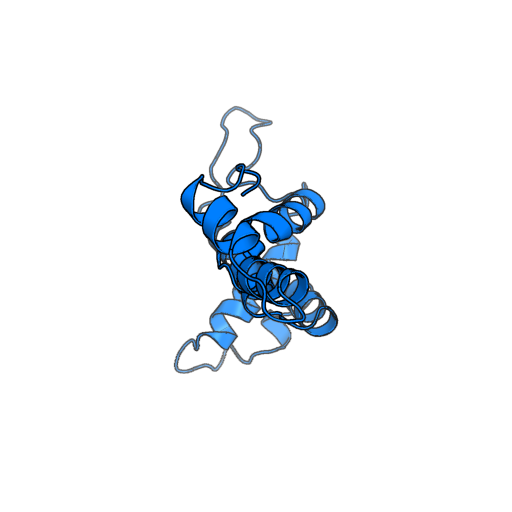 A 1 85 ? -1.589 -8.100 -8.152 1.00 97.88 85 ARG A C 1
ATOM 705 O O . ARG A 1 85 ? -0.678 -7.904 -8.949 1.00 97.88 85 ARG A O 1
ATOM 712 N N . PHE A 1 86 ? -1.533 -7.744 -6.870 1.00 98.12 86 PHE A N 1
ATOM 713 C CA . PHE A 1 86 ? -0.386 -7.074 -6.270 1.00 98.12 86 PHE A CA 1
ATOM 714 C C . PHE A 1 86 ? 0.899 -7.867 -6.508 1.00 98.12 86 PHE A C 1
ATOM 716 O O . PHE A 1 86 ? 1.864 -7.294 -6.995 1.00 98.12 86 PHE A O 1
ATOM 723 N N . LEU A 1 87 ? 0.904 -9.177 -6.233 1.00 97.50 87 LEU A N 1
ATOM 724 C CA . LEU A 1 87 ? 2.062 -10.044 -6.465 1.00 97.50 87 LEU A CA 1
ATOM 725 C C . LEU A 1 87 ? 2.478 -10.110 -7.937 1.00 97.50 87 LEU A C 1
ATOM 727 O O . LEU A 1 87 ? 3.670 -10.038 -8.227 1.00 97.50 87 LEU A O 1
ATOM 731 N N . VAL A 1 88 ? 1.522 -10.244 -8.859 1.00 98.25 88 VAL A N 1
ATOM 732 C CA . VAL A 1 88 ? 1.822 -10.271 -10.299 1.00 98.25 88 VAL A CA 1
ATOM 733 C C . VAL A 1 88 ? 2.491 -8.967 -10.733 1.00 98.25 88 VAL A C 1
ATOM 735 O O . VAL A 1 88 ? 3.485 -9.006 -11.449 1.00 98.25 88 VAL A O 1
ATOM 738 N N . GLU A 1 89 ? 2.021 -7.821 -10.245 1.00 98.00 89 GLU A N 1
ATOM 739 C CA . GLU A 1 89 ? 2.626 -6.519 -1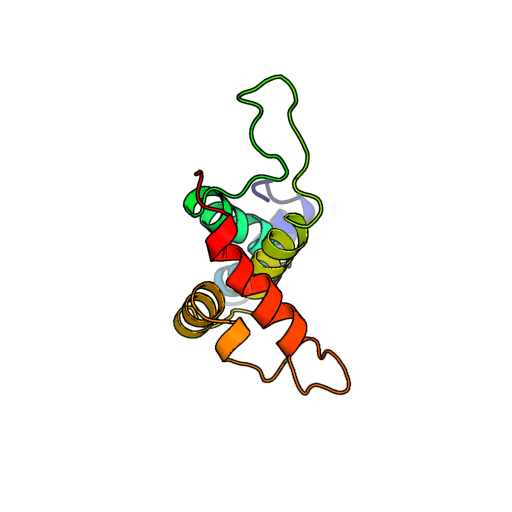0.547 1.00 98.00 89 GLU A CA 1
ATOM 740 C C . GLU A 1 89 ? 4.050 -6.381 -9.988 1.00 98.00 89 GLU A C 1
ATOM 742 O O . GLU A 1 89 ? 4.883 -5.734 -10.616 1.00 98.00 89 GLU A O 1
ATOM 747 N N . GLN A 1 90 ? 4.357 -7.000 -8.840 1.00 97.44 90 GLN A N 1
ATOM 748 C CA . GLN A 1 90 ? 5.731 -7.032 -8.315 1.00 97.44 90 GLN A CA 1
ATOM 749 C C . GLN A 1 90 ? 6.680 -7.804 -9.242 1.00 97.44 90 GLN A C 1
ATOM 751 O O . GLN A 1 90 ? 7.829 -7.412 -9.429 1.00 97.44 90 GLN A O 1
ATOM 756 N N . LEU A 1 91 ? 6.213 -8.938 -9.772 1.00 96.88 91 LEU A N 1
ATOM 757 C CA . LEU A 1 91 ? 7.045 -9.887 -10.512 1.00 96.88 91 LEU A CA 1
ATOM 758 C C . LEU A 1 91 ? 7.161 -9.563 -12.002 1.00 96.88 91 LEU A C 1
ATOM 760 O O . LEU A 1 91 ? 8.174 -9.908 -12.604 1.00 96.88 91 LEU A O 1
ATOM 764 N N . ALA A 1 92 ? 6.122 -8.969 -12.585 1.00 97.06 92 ALA A N 1
ATOM 765 C CA . ALA A 1 92 ? 5.993 -8.788 -14.027 1.00 97.06 92 ALA A CA 1
ATOM 766 C C . ALA A 1 92 ? 5.100 -7.586 -14.377 1.00 97.06 92 ALA A C 1
ATOM 768 O O . ALA A 1 92 ? 4.309 -7.657 -15.312 1.00 97.06 92 ALA A O 1
ATOM 769 N N . GLY A 1 93 ? 5.128 -6.505 -13.591 1.00 96.94 93 GLY A N 1
ATOM 770 C CA . GLY A 1 93 ? 4.274 -5.342 -13.840 1.00 96.94 93 GLY A CA 1
ATOM 771 C C . GLY A 1 93 ? 4.519 -4.714 -15.215 1.00 96.94 93 GLY A C 1
ATOM 772 O O . GLY A 1 93 ? 3.570 -4.375 -15.913 1.00 96.94 93 GLY A O 1
ATOM 773 N N . ASP A 1 94 ? 5.771 -4.620 -15.642 1.00 96.44 94 ASP A N 1
ATOM 774 C CA . ASP A 1 94 ? 6.172 -4.193 -16.983 1.00 96.44 94 ASP A CA 1
ATOM 775 C C . ASP A 1 94 ? 5.532 -5.021 -18.108 1.00 96.44 94 ASP A C 1
ATOM 777 O O . ASP A 1 94 ? 5.112 -4.442 -19.105 1.00 96.44 94 ASP A O 1
ATOM 781 N N . GLU A 1 95 ? 5.339 -6.325 -17.911 1.00 97.25 95 GLU A N 1
ATOM 782 C CA . GLU A 1 95 ? 4.648 -7.215 -18.862 1.00 97.25 95 GLU A CA 1
ATOM 783 C C . GLU A 1 95 ? 3.118 -7.022 -18.895 1.00 97.25 95 GLU A C 1
ATOM 785 O O . GLU A 1 95 ? 2.435 -7.507 -19.798 1.00 97.25 95 GLU A O 1
ATOM 790 N N . LEU A 1 96 ? 2.531 -6.320 -17.917 1.00 96.38 96 LEU A N 1
ATOM 791 C CA . LEU A 1 96 ? 1.080 -6.081 -17.853 1.00 96.38 96 LEU A CA 1
ATOM 792 C C . LEU A 1 96 ? 0.634 -4.892 -18.706 1.00 96.38 96 LEU A C 1
ATOM 794 O O . LEU A 1 96 ? -0.570 -4.644 -18.814 1.00 96.38 96 LEU A O 1
ATOM 798 N N . VAL A 1 97 ? 1.573 -4.129 -19.270 1.00 95.88 97 VAL A N 1
ATOM 799 C CA . VAL A 1 97 ? 1.295 -2.896 -20.007 1.00 95.88 97 VAL A CA 1
ATOM 800 C C . VAL A 1 97 ? 2.204 -2.734 -21.218 1.00 95.88 97 VAL A C 1
ATOM 802 O O . VAL A 1 97 ? 3.407 -2.934 -21.147 1.00 95.88 97 VAL A O 1
ATOM 805 N N . ASP A 1 98 ? 1.642 -2.251 -22.325 1.00 94.50 98 ASP A N 1
ATOM 806 C CA . ASP A 1 98 ? 2.426 -1.861 -23.500 1.00 94.50 98 ASP A CA 1
ATOM 807 C C . ASP A 1 98 ? 3.011 -0.452 -23.306 1.00 94.50 98 ASP A C 1
ATOM 809 O O . ASP A 1 98 ? 2.536 0.540 -23.866 1.00 94.50 98 ASP A O 1
AT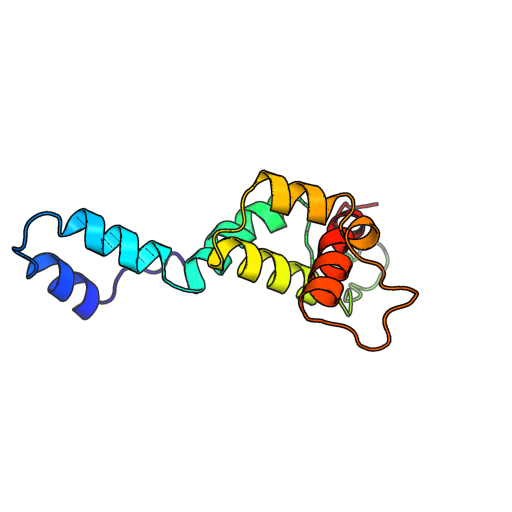OM 813 N N . TYR A 1 99 ? 4.001 -0.342 -22.417 1.00 93.81 99 TYR A N 1
ATOM 814 C CA . TYR A 1 99 ? 4.646 0.936 -22.112 1.00 93.81 99 TYR A CA 1
ATOM 815 C C . TYR A 1 99 ? 5.535 1.437 -23.261 1.00 93.81 99 TYR A C 1
ATOM 817 O O . TYR A 1 99 ? 5.772 2.641 -23.356 1.00 93.81 99 TYR A O 1
ATOM 825 N N . GLU A 1 100 ? 6.009 0.541 -24.132 1.00 94.00 100 GLU A N 1
ATOM 826 C CA . GLU A 1 100 ? 6.910 0.865 -25.244 1.00 94.00 100 GLU A CA 1
ATOM 827 C C . GLU A 1 100 ? 6.193 1.615 -26.368 1.00 94.00 100 GLU A C 1
ATOM 829 O O . GLU A 1 100 ? 6.754 2.551 -26.942 1.00 94.00 100 GLU A O 1
ATOM 834 N N . ASN A 1 101 ? 4.933 1.265 -26.646 1.00 95.69 101 ASN A N 1
ATOM 835 C CA . ASN A 1 101 ? 4.130 1.916 -27.686 1.00 95.69 101 ASN A CA 1
ATOM 836 C C . ASN A 1 101 ? 3.148 2.964 -27.132 1.00 95.69 101 ASN A C 1
ATOM 838 O O . ASN A 1 101 ? 2.375 3.569 -27.885 1.00 95.69 101 ASN A O 1
ATOM 842 N N . ALA A 1 102 ? 3.161 3.218 -25.821 1.00 93.62 102 ALA A N 1
ATOM 843 C CA . ALA A 1 102 ? 2.246 4.155 -25.187 1.00 93.62 102 ALA A CA 1
ATOM 844 C C . ALA A 1 102 ? 2.505 5.606 -25.629 1.00 93.62 102 ALA A C 1
ATOM 846 O O . ALA A 1 102 ? 3.525 6.215 -25.313 1.00 93.62 102 ALA A O 1
ATOM 847 N N . THR A 1 103 ? 1.519 6.234 -26.279 1.00 94.69 103 THR A N 1
ATOM 848 C CA . THR A 1 103 ? 1.591 7.669 -26.630 1.00 94.69 103 THR A CA 1
ATOM 849 C C . THR A 1 103 ? 1.566 8.576 -25.390 1.00 94.69 103 THR A C 1
ATOM 851 O O . THR A 1 103 ? 2.043 9.710 -25.429 1.00 94.69 103 THR A O 1
ATOM 854 N N . LYS A 1 104 ? 0.978 8.099 -24.285 1.00 95.75 104 LYS A N 1
ATOM 855 C CA . LYS A 1 104 ? 0.944 8.766 -22.978 1.00 95.75 104 LYS A CA 1
ATOM 856 C C . LYS A 1 104 ? 1.068 7.726 -21.871 1.00 95.75 104 LYS A C 1
ATOM 858 O O . LYS A 1 104 ? 0.389 6.705 -21.914 1.00 95.75 104 LYS A O 1
ATOM 863 N N . ILE A 1 105 ? 1.863 8.033 -20.851 1.00 95.69 105 ILE A N 1
ATOM 864 C CA . ILE A 1 105 ? 1.971 7.200 -19.652 1.00 95.69 105 ILE A CA 1
ATOM 865 C C . ILE A 1 105 ? 0.729 7.423 -18.784 1.00 95.69 105 ILE A C 1
ATOM 867 O O . ILE A 1 105 ? 0.546 8.499 -18.212 1.00 95.69 105 ILE A O 1
ATOM 871 N N . SER A 1 106 ? -0.149 6.421 -18.727 1.00 96.50 106 SER A N 1
ATOM 872 C CA . SER A 1 106 ? -1.294 6.402 -17.814 1.00 96.50 106 SER A CA 1
ATOM 873 C C . SER A 1 106 ? -0.842 6.093 -16.382 1.00 96.50 106 SER A C 1
ATOM 875 O O . SER A 1 106 ? 0.278 5.632 -16.156 1.00 96.50 106 SER A O 1
ATOM 877 N N . GLN A 1 107 ? -1.727 6.315 -15.404 1.00 94.25 107 GLN A N 1
ATOM 878 C CA . GLN A 1 107 ? -1.451 5.942 -14.013 1.00 94.25 107 GLN A CA 1
ATOM 879 C C . GLN A 1 107 ? -1.198 4.436 -13.874 1.00 94.25 107 GLN A C 1
ATOM 881 O O . GLN A 1 107 ? -0.307 4.040 -13.135 1.00 94.25 107 GLN A O 1
ATOM 886 N N . GLU A 1 108 ? -1.943 3.608 -14.608 1.00 95.06 108 GLU A N 1
ATOM 887 C CA . GLU A 1 108 ? -1.764 2.155 -14.608 1.00 95.06 108 GLU A CA 1
ATOM 888 C C . GLU A 1 108 ? -0.394 1.755 -15.166 1.00 95.06 108 GLU A C 1
ATOM 890 O O . GLU A 1 108 ? 0.312 0.979 -14.530 1.00 95.06 108 GLU A O 1
ATOM 895 N N . ILE A 1 109 ? 0.025 2.340 -16.297 1.00 97.25 109 ILE A N 1
ATOM 896 C CA . ILE A 1 109 ? 1.363 2.104 -16.859 1.00 97.25 109 ILE A CA 1
ATOM 897 C C . ILE A 1 109 ? 2.433 2.502 -15.841 1.00 97.25 109 ILE A C 1
ATOM 899 O O . ILE A 1 109 ? 3.335 1.723 -15.548 1.00 97.25 109 ILE A O 1
ATOM 903 N N . TYR A 1 110 ? 2.314 3.698 -15.263 1.00 96.88 110 TYR A N 1
ATOM 904 C CA . TYR A 1 110 ? 3.254 4.175 -14.254 1.00 96.88 110 TYR A CA 1
ATOM 905 C C . TYR A 1 110 ? 3.329 3.238 -13.041 1.00 96.88 110 TYR A C 1
ATOM 907 O O . TYR A 1 110 ? 4.423 2.904 -12.593 1.00 96.88 110 TYR A O 1
ATOM 915 N N . GLU A 1 111 ? 2.188 2.807 -12.505 1.00 97.00 111 GLU A N 1
ATOM 916 C CA . GLU A 1 111 ? 2.142 1.940 -11.328 1.00 97.00 111 GLU A CA 1
ATOM 917 C C . GLU A 1 111 ? 2.725 0.559 -11.598 1.00 97.00 111 GLU A C 1
ATOM 919 O O . GLU A 1 111 ? 3.522 0.093 -10.792 1.00 97.00 111 GLU A O 1
ATOM 924 N N . ASN A 1 112 ? 2.403 -0.050 -12.736 1.00 97.81 112 ASN A N 1
ATOM 925 C CA . ASN A 1 112 ? 2.928 -1.353 -13.133 1.00 97.81 112 ASN A CA 1
ATOM 926 C C . ASN A 1 112 ? 4.456 -1.320 -13.352 1.00 97.81 112 ASN A C 1
ATOM 928 O O . ASN A 1 112 ? 5.181 -2.198 -12.876 1.00 97.81 112 ASN A O 1
ATOM 932 N N . LEU A 1 113 ? 4.982 -0.254 -13.966 1.00 96.81 113 LEU A N 1
ATOM 933 C CA . LEU A 1 113 ? 6.432 -0.059 -14.098 1.00 96.81 113 LEU A CA 1
ATOM 934 C C . LEU A 1 113 ? 7.119 0.159 -12.744 1.00 96.81 113 LEU A C 1
ATOM 936 O O . LEU A 1 113 ? 8.203 -0.367 -12.496 1.00 96.81 113 LEU A O 1
ATOM 940 N N . VAL A 1 114 ? 6.500 0.931 -11.846 1.00 97.38 114 VAL A N 1
ATOM 941 C CA . VAL A 1 114 ? 7.033 1.156 -10.495 1.00 97.38 114 VAL A CA 1
ATOM 942 C C . VAL A 1 114 ? 6.995 -0.125 -9.659 1.00 97.38 114 VAL A C 1
ATOM 944 O O . VAL A 1 114 ? 7.949 -0.375 -8.922 1.00 97.38 114 VAL A O 1
ATOM 947 N N . ALA A 1 115 ? 5.939 -0.933 -9.777 1.00 97.44 115 ALA A N 1
ATOM 948 C CA . ALA A 1 115 ? 5.764 -2.196 -9.062 1.00 97.44 115 ALA A CA 1
ATOM 949 C C . ALA A 1 115 ? 6.902 -3.184 -9.351 1.00 97.44 115 ALA A C 1
ATOM 951 O O . ALA A 1 115 ? 7.499 -3.724 -8.423 1.00 97.44 115 ALA A O 1
ATOM 952 N N . THR A 1 116 ? 7.303 -3.294 -10.619 1.00 96.12 116 THR A N 1
ATOM 953 C CA . THR A 1 116 ? 8.439 -4.123 -11.068 1.00 96.12 116 THR A CA 1
ATOM 954 C C . THR A 1 116 ? 9.769 -3.718 -10.409 1.00 96.12 116 THR A C 1
ATOM 956 O O . THR A 1 116 ? 10.717 -4.502 -10.320 1.00 96.12 116 THR A O 1
ATOM 959 N N . GLY A 1 117 ? 9.837 -2.507 -9.837 1.00 92.94 117 GLY A N 1
ATOM 960 C CA . GLY A 1 117 ? 10.922 -2.064 -8.962 1.00 92.94 117 GLY A CA 1
ATOM 961 C C . GLY A 1 117 ? 11.184 -2.980 -7.758 1.00 92.94 117 GLY A C 1
ATOM 962 O O . GLY A 1 117 ? 12.282 -2.924 -7.207 1.00 92.94 117 GLY A O 1
ATOM 963 N N . PHE A 1 118 ? 10.249 -3.862 -7.388 1.00 94.62 118 PHE A N 1
ATOM 964 C CA . PHE A 1 118 ? 10.451 -4.966 -6.442 1.00 94.62 118 PHE A CA 1
ATOM 965 C C . PHE A 1 118 ? 11.749 -5.735 -6.681 1.00 94.62 118 PHE A C 1
ATOM 967 O O . PHE A 1 118 ? 12.517 -5.957 -5.744 1.00 94.62 118 PHE A O 1
ATOM 974 N N . MET A 1 119 ? 12.055 -6.039 -7.945 1.00 92.50 119 MET A N 1
ATOM 975 C CA . MET A 1 119 ? 13.248 -6.793 -8.344 1.00 92.50 119 MET A CA 1
ATOM 976 C C . MET A 1 119 ? 14.564 -6.045 -8.064 1.00 92.50 119 MET A C 1
ATOM 978 O O . MET A 1 119 ? 15.645 -6.600 -8.230 1.00 92.50 119 MET A O 1
ATOM 982 N N . ARG A 1 120 ? 14.493 -4.778 -7.637 1.00 88.88 120 ARG A N 1
ATOM 983 C CA . ARG A 1 120 ? 15.634 -3.932 -7.252 1.00 88.88 120 ARG A CA 1
ATOM 984 C C . ARG A 1 120 ? 15.747 -3.715 -5.738 1.00 88.88 120 ARG A C 1
ATOM 986 O O . ARG A 1 120 ? 16.641 -2.979 -5.311 1.00 88.88 120 ARG A O 1
ATOM 993 N N . MET A 1 121 ? 14.828 -4.266 -4.940 1.00 86.12 121 MET A N 1
ATOM 994 C CA . MET A 1 121 ? 14.800 -4.070 -3.483 1.00 86.12 121 MET A CA 1
ATOM 995 C C . MET A 1 121 ? 15.659 -5.084 -2.730 1.00 86.12 121 MET A C 1
ATOM 997 O O . MET A 1 121 ? 16.179 -4.755 -1.668 1.00 86.12 121 MET A O 1
ATOM 1001 N N . ALA A 1 122 ? 15.859 -6.278 -3.294 1.00 70.69 122 ALA A N 1
ATOM 1002 C CA . ALA A 1 122 ? 16.734 -7.270 -2.691 1.00 70.69 122 ALA A CA 1
ATOM 1003 C C . ALA A 1 122 ? 18.179 -6.732 -2.581 1.00 70.69 122 ALA A C 1
ATOM 1005 O O . ALA A 1 122 ? 18.651 -6.053 -3.499 1.00 70.69 122 ALA A O 1
ATOM 1006 N N . PRO A 1 123 ? 18.877 -6.992 -1.463 1.00 64.50 123 PRO A N 1
ATOM 1007 C CA . PRO A 1 123 ? 20.295 -6.689 -1.352 1.00 64.50 123 PRO A CA 1
ATOM 1008 C C . PRO A 1 123 ? 21.096 -7.583 -2.308 1.00 64.50 123 PRO A C 1
ATOM 1010 O O . PRO A 1 123 ? 20.906 -8.800 -2.302 1.00 64.50 123 PRO A O 1
ATOM 1013 N N . ASP A 1 124 ? 21.973 -6.959 -3.098 1.00 56.19 124 ASP A N 1
ATOM 1014 C CA . ASP A 1 124 ? 22.994 -7.642 -3.907 1.00 56.19 124 ASP A CA 1
ATOM 1015 C C . ASP A 1 124 ? 24.021 -8.385 -3.025 1.00 56.19 124 ASP A C 1
ATOM 1017 O O . ASP A 1 124 ? 24.388 -7.858 -1.938 1.00 56.19 124 ASP A O 1
#

Secondary structure (DSSP, 8-state):
--PPPPHHHHHHHHT--STTHHHHHHHHHHTSTHHHHHHHHHHHHHTT--SB---SSS---B-TTHHHHHHHHHHHHHTT--HHHHHHHHHHTGGGS--SS-SS--HHHHHHHHHGGGGGTS--

Radius of gyration: 18.78 Å; chains: 1; bounding box: 58×25×52 Å

Foldseek 3Di:
DPDDDDPVLVVVLVPPPDPCSVVVNVVVVQLDLCVLVVVLVVVCVVLQQDQFLPDPDPDTHGPPCSVLLSVLSSVCSNVVPPPVNLVCLLCPLCVVDPPVPDPDQDPSNSSSVSSVCSVVNHRD

Sequence (124 aa):
HGLPPTPSQLQQFLDDDRPGAFARLVDRLLASPRYGERWGRHWLDAVGYADSFGGKLEADHMRPYAWRYRDYVIRAFNSDRPYDRFLVEQLAGDELVDYENATKISQEIYENLVATGFMRMAPD

pLDDT: mean 91.46, std 9.82, range [55.28, 98.25]